Protein AF-A0A819N344-F1 (afdb_monomer_lite)

Organism: NCBI:txid433720

Structure (mmCIF, N/CA/C/O backbone):
data_AF-A0A819N344-F1
#
_entry.id   AF-A0A819N344-F1
#
loop_
_atom_site.group_PDB
_atom_site.id
_atom_site.type_symbol
_atom_site.label_atom_id
_atom_site.label_alt_id
_atom_site.label_comp_id
_atom_site.label_asym_id
_atom_site.label_entity_id
_atom_site.label_seq_id
_atom_site.pdbx_PDB_ins_code
_atom_site.Cartn_x
_atom_site.Cartn_y
_atom_site.Cartn_z
_atom_site.occupancy
_atom_site.B_iso_or_equiv
_atom_site.auth_seq_id
_atom_site.auth_comp_id
_atom_site.auth_asym_id
_atom_site.auth_atom_id
_atom_site.pdbx_PDB_model_num
ATOM 1 N N . MET A 1 1 ? 28.491 77.447 11.086 1.00 39.19 1 MET A N 1
ATOM 2 C CA . MET A 1 1 ? 27.462 76.802 10.236 1.00 39.19 1 MET A CA 1
ATOM 3 C C . MET A 1 1 ? 27.253 75.399 10.774 1.00 39.19 1 MET A C 1
ATOM 5 O O . MET A 1 1 ? 28.233 74.686 10.848 1.00 39.19 1 MET A O 1
ATOM 9 N N . LEU A 1 2 ? 26.096 74.936 11.220 1.00 42.19 2 LEU A N 1
ATOM 10 C CA . LEU A 1 2 ? 24.753 75.487 11.272 1.00 42.19 2 LEU A CA 1
ATOM 11 C C . LEU A 1 2 ? 24.072 74.822 12.483 1.00 42.19 2 LEU A C 1
ATOM 13 O O . LEU A 1 2 ? 24.331 73.672 12.819 1.00 42.19 2 LEU A O 1
ATOM 17 N N . THR A 1 3 ? 23.270 75.625 13.148 1.00 39.53 3 THR A N 1
ATOM 18 C CA . THR A 1 3 ? 22.497 75.432 14.368 1.00 39.53 3 THR A CA 1
ATOM 19 C C . THR A 1 3 ? 21.295 74.487 14.220 1.00 39.53 3 THR A C 1
ATOM 21 O O . THR A 1 3 ? 20.622 74.534 13.200 1.00 39.53 3 THR A O 1
ATOM 24 N N . LEU A 1 4 ? 20.984 73.787 15.326 1.00 38.69 4 LEU A N 1
ATOM 25 C CA . LEU A 1 4 ? 19.647 73.638 15.943 1.00 38.69 4 LEU A CA 1
ATOM 26 C C . LEU A 1 4 ? 18.563 72.845 15.173 1.00 38.69 4 LEU A C 1
ATOM 28 O O . LEU A 1 4 ? 18.133 73.256 14.107 1.00 38.69 4 LEU A O 1
ATOM 32 N N . LEU A 1 5 ? 17.987 71.815 15.806 1.00 40.19 5 LEU A N 1
ATOM 33 C CA . LEU A 1 5 ? 16.597 71.896 16.283 1.00 40.19 5 LEU A CA 1
ATOM 34 C C . LEU A 1 5 ? 16.244 70.753 17.246 1.00 40.19 5 LEU A C 1
ATOM 36 O O . LEU A 1 5 ? 16.494 69.580 16.986 1.00 40.19 5 LEU A O 1
ATOM 40 N N . ALA A 1 6 ? 15.651 71.150 18.367 1.00 50.09 6 ALA A N 1
ATOM 41 C CA . ALA A 1 6 ? 15.042 70.304 19.378 1.00 50.09 6 ALA A CA 1
ATOM 42 C C . ALA A 1 6 ? 13.686 69.756 18.909 1.00 50.09 6 ALA A C 1
ATOM 44 O O . ALA A 1 6 ? 12.982 70.420 18.150 1.00 50.09 6 ALA A O 1
ATOM 45 N N . LEU A 1 7 ? 13.263 68.620 19.467 1.00 41.34 7 LEU A N 1
ATOM 46 C CA . LEU A 1 7 ? 11.841 68.319 19.616 1.00 41.34 7 LEU A CA 1
ATOM 47 C C . LEU A 1 7 ? 11.594 67.569 20.926 1.00 41.34 7 LEU A C 1
ATOM 49 O O . LEU A 1 7 ? 11.942 66.405 21.104 1.00 41.34 7 LEU A O 1
ATOM 53 N N . ILE A 1 8 ? 11.001 68.322 21.848 1.00 45.69 8 ILE A N 1
ATOM 54 C CA . ILE A 1 8 ? 10.284 67.868 23.033 1.00 45.69 8 ILE A CA 1
ATOM 55 C C . ILE A 1 8 ? 8.990 67.213 22.541 1.00 45.69 8 ILE A C 1
ATOM 57 O O . ILE A 1 8 ? 8.236 67.849 21.806 1.00 45.69 8 ILE A O 1
ATOM 61 N N . VAL A 1 9 ? 8.696 65.987 22.979 1.00 45.56 9 VAL A N 1
ATOM 62 C CA . VAL A 1 9 ? 7.332 65.445 22.933 1.00 45.56 9 VAL A CA 1
ATOM 63 C C . VAL A 1 9 ? 6.898 65.084 24.347 1.00 45.56 9 VAL A C 1
ATOM 65 O O . VAL A 1 9 ? 7.548 64.328 25.065 1.00 45.56 9 VAL A O 1
ATOM 68 N N . ILE A 1 10 ? 5.800 65.731 24.715 1.00 46.53 10 ILE A N 1
ATOM 69 C CA . ILE A 1 10 ? 5.040 65.667 25.955 1.00 46.53 10 ILE A CA 1
ATOM 70 C C . ILE A 1 10 ? 4.431 64.271 26.120 1.00 46.53 10 ILE A C 1
ATOM 72 O O . ILE A 1 10 ? 4.034 63.630 25.149 1.00 46.53 10 ILE A O 1
ATOM 76 N N . GLY A 1 11 ? 4.376 63.807 27.367 1.00 46.81 11 GLY A N 1
ATOM 77 C CA . GLY A 1 11 ? 3.902 62.480 27.716 1.00 46.81 11 GLY A CA 1
ATOM 78 C C . GLY A 1 11 ? 2.414 62.247 27.485 1.00 46.81 11 GLY A C 1
ATOM 79 O O . GLY A 1 11 ? 1.604 63.168 27.483 1.00 46.81 11 GLY A O 1
ATOM 80 N N . VAL A 1 12 ? 2.069 60.963 27.415 1.00 47.69 12 VAL A N 1
ATOM 81 C CA . VAL A 1 12 ? 0.772 60.452 27.850 1.00 47.69 12 VAL A CA 1
ATOM 82 C C . VAL A 1 12 ? 1.033 59.123 28.548 1.00 47.69 12 VAL A C 1
ATOM 84 O O . VAL A 1 12 ? 1.507 58.158 27.953 1.00 47.69 12 VAL A O 1
ATOM 87 N N . CYS A 1 13 ? 0.758 59.110 29.847 1.00 47.09 13 CYS A N 1
ATOM 88 C CA . CYS A 1 13 ? 0.653 57.912 30.658 1.00 47.09 13 CYS A CA 1
ATOM 89 C C . CYS A 1 13 ? -0.594 57.159 30.178 1.00 47.09 13 CYS A C 1
ATOM 91 O O . CYS A 1 13 ? -1.712 57.610 30.424 1.00 47.09 13 CYS A O 1
ATOM 93 N N . MET A 1 14 ? -0.418 56.058 29.448 1.00 46.72 14 MET A N 1
ATOM 94 C CA . MET A 1 14 ? -1.524 55.181 29.079 1.00 46.72 14 MET A CA 1
ATOM 95 C C . MET A 1 14 ? -1.181 53.756 29.495 1.00 46.72 14 MET A C 1
ATOM 97 O O . MET A 1 14 ? -0.244 53.135 29.000 1.00 46.72 14 MET A O 1
ATOM 101 N N . TYR A 1 15 ? -1.944 53.304 30.485 1.00 44.12 15 TYR A N 1
ATOM 102 C CA . TYR A 1 15 ? -2.003 51.956 31.020 1.00 44.12 15 TYR A CA 1
ATOM 103 C C . TYR A 1 15 ? -1.893 50.894 29.920 1.00 44.12 15 TYR A C 1
ATOM 105 O O . TYR A 1 15 ? -2.784 50.769 29.083 1.00 44.12 15 TYR A O 1
ATOM 113 N N . PHE A 1 16 ? -0.848 50.072 29.990 1.00 39.66 16 PHE A N 1
ATOM 114 C CA . PHE A 1 16 ? -0.815 48.776 29.324 1.00 39.66 16 PHE A CA 1
ATOM 115 C C . PHE A 1 16 ? -0.827 47.689 30.398 1.00 39.66 16 PHE A C 1
ATOM 117 O O . PHE A 1 16 ? 0.191 47.361 31.004 1.00 39.66 16 PHE A O 1
ATOM 124 N N . PHE A 1 17 ? -2.012 47.130 30.638 1.00 44.75 17 PHE A N 1
ATOM 125 C CA . PHE A 1 17 ? -2.144 45.800 31.216 1.00 44.75 17 PHE A CA 1
ATOM 126 C C . PHE A 1 17 ? -1.619 44.799 30.180 1.00 44.75 17 PHE A C 1
ATOM 128 O O . PHE A 1 17 ? -2.343 44.407 29.268 1.00 44.75 17 PHE A O 1
ATOM 135 N N . ILE A 1 18 ? -0.354 44.395 30.299 1.00 43.25 18 ILE A N 1
ATOM 136 C CA . ILE A 1 18 ? 0.139 43.190 29.627 1.00 43.25 18 ILE A CA 1
ATOM 137 C C . ILE A 1 18 ? 0.116 42.071 30.656 1.00 43.25 18 ILE A C 1
ATOM 139 O O . ILE A 1 18 ? 0.895 42.045 31.606 1.00 43.25 18 ILE A O 1
ATOM 143 N N . ILE A 1 19 ? -0.821 41.152 30.450 1.00 46.78 19 ILE A N 1
ATOM 144 C CA . ILE A 1 19 ? -0.880 39.862 31.122 1.00 46.78 19 ILE A CA 1
ATOM 145 C C . ILE A 1 19 ? 0.411 39.113 30.773 1.00 46.78 19 ILE A C 1
ATOM 147 O O . ILE A 1 19 ? 0.577 38.633 29.652 1.00 46.78 19 ILE A O 1
ATOM 151 N N . ILE A 1 20 ? 1.342 39.019 31.725 1.00 48.12 20 ILE A N 1
ATOM 152 C CA . ILE A 1 20 ? 2.478 38.102 31.624 1.00 48.12 20 ILE A CA 1
ATOM 153 C C . ILE A 1 20 ? 1.915 36.702 31.872 1.00 48.12 20 ILE A C 1
ATOM 155 O O . ILE A 1 20 ? 1.803 36.245 33.007 1.00 48.12 20 ILE A O 1
ATOM 159 N N . GLY A 1 21 ? 1.515 36.026 30.795 1.00 45.09 21 GLY A N 1
ATOM 160 C CA . GLY A 1 21 ? 1.317 34.585 30.822 1.00 45.09 21 GLY A CA 1
ATOM 161 C C . GLY A 1 21 ? 2.657 33.931 31.136 1.00 45.09 21 GLY A C 1
ATOM 162 O O . GLY A 1 21 ? 3.588 33.995 30.333 1.00 45.09 21 GLY A O 1
ATOM 163 N N . ALA A 1 22 ? 2.778 33.335 32.320 1.00 44.91 22 ALA A N 1
ATOM 164 C CA . ALA A 1 22 ? 3.925 32.514 32.666 1.00 44.91 22 ALA A CA 1
ATOM 165 C C . ALA A 1 22 ? 4.020 31.352 31.662 1.00 44.91 22 ALA A C 1
ATOM 167 O O . ALA A 1 22 ? 3.215 30.424 31.677 1.00 44.91 22 ALA A O 1
ATOM 168 N N . LYS A 1 23 ? 5.010 31.414 30.768 1.00 38.19 23 LYS A N 1
ATOM 169 C CA . LYS A 1 23 ? 5.417 30.293 29.921 1.00 38.19 23 LYS A CA 1
ATOM 170 C C . LYS A 1 23 ? 6.204 29.321 30.795 1.00 38.19 23 LYS A C 1
ATOM 172 O O . LYS A 1 23 ? 7.414 29.467 30.960 1.00 38.19 23 LYS A O 1
ATOM 177 N N . THR A 1 24 ? 5.525 28.334 31.369 1.00 34.62 24 THR A N 1
ATOM 178 C CA . THR A 1 24 ? 6.179 27.187 32.004 1.00 34.62 24 THR A CA 1
ATOM 179 C C . THR A 1 24 ? 6.924 26.396 30.934 1.00 34.62 24 THR A C 1
ATOM 181 O O . THR A 1 24 ? 6.360 25.615 30.173 1.00 34.62 24 THR A O 1
ATOM 184 N N . THR A 1 25 ? 8.228 26.645 30.852 1.00 32.91 25 THR A N 1
ATOM 185 C CA . THR A 1 25 ? 9.166 25.802 30.115 1.00 32.91 25 THR A CA 1
ATOM 186 C C . THR A 1 25 ? 9.548 24.659 31.041 1.00 32.91 25 THR A C 1
ATOM 188 O O . THR A 1 25 ? 10.463 24.789 31.850 1.00 32.91 25 THR A O 1
ATOM 191 N N . THR A 1 26 ? 8.823 23.545 30.963 1.00 29.62 26 THR A N 1
ATOM 192 C CA . THR A 1 26 ? 9.240 22.309 31.626 1.00 29.62 26 THR A CA 1
ATOM 193 C C . THR A 1 26 ? 10.081 21.502 30.650 1.00 29.62 26 THR A C 1
ATOM 195 O O . THR A 1 26 ? 9.576 20.724 29.846 1.00 29.62 26 THR A O 1
ATOM 198 N N . THR A 1 27 ? 11.394 21.689 30.734 1.00 33.62 27 THR A N 1
ATOM 199 C CA . THR A 1 27 ? 12.365 20.722 30.229 1.00 33.62 27 THR A CA 1
ATOM 200 C C . THR A 1 27 ? 12.182 19.423 31.011 1.00 33.62 27 THR A C 1
ATOM 202 O O . THR A 1 27 ? 12.546 19.353 32.182 1.00 33.62 27 THR A O 1
ATOM 205 N N . THR A 1 28 ? 11.637 18.382 30.383 1.00 29.17 28 THR A N 1
ATOM 206 C CA . THR A 1 28 ? 11.782 17.003 30.871 1.00 29.17 28 THR A CA 1
ATOM 207 C C . THR A 1 28 ? 12.548 16.187 29.839 1.00 29.17 28 THR A C 1
ATOM 209 O O . THR A 1 28 ? 12.071 15.862 28.756 1.00 29.17 28 THR A O 1
ATOM 212 N N . LYS A 1 29 ? 13.798 15.899 30.202 1.00 34.25 29 LYS A N 1
ATOM 213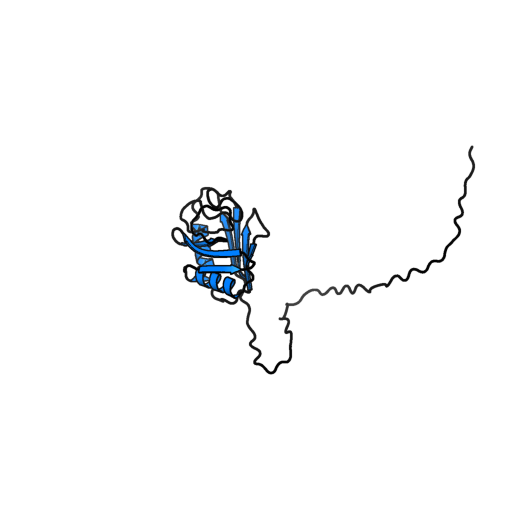 C CA . LYS A 1 29 ? 14.644 14.857 29.623 1.00 34.25 29 LYS A CA 1
ATOM 214 C C . LYS A 1 29 ? 13.971 13.509 29.924 1.00 34.25 29 LYS A C 1
ATOM 216 O O . LYS A 1 29 ? 13.549 13.286 31.054 1.00 34.25 29 LYS A O 1
ATOM 221 N N . GLY A 1 30 ? 13.799 12.691 28.887 1.00 43.38 30 GLY A N 1
ATOM 222 C CA . GLY A 1 30 ? 12.739 11.685 28.793 1.00 43.38 30 GLY A CA 1
ATOM 223 C C . GLY A 1 30 ? 12.755 10.517 29.776 1.00 43.38 30 GLY A C 1
ATOM 224 O O . GLY A 1 30 ? 13.758 10.223 30.415 1.00 43.38 30 GLY A O 1
ATOM 225 N N . THR A 1 31 ? 11.622 9.810 29.819 1.00 33.03 31 THR A N 1
ATOM 226 C CA . THR A 1 31 ? 11.488 8.389 30.180 1.00 33.03 31 THR A CA 1
ATOM 227 C C . THR A 1 31 ? 10.133 7.889 29.649 1.00 33.03 31 THR A C 1
ATOM 229 O O . THR A 1 31 ? 9.113 8.504 29.932 1.00 33.03 31 THR A O 1
ATOM 232 N N . ASN A 1 32 ? 10.153 6.822 28.840 1.00 40.81 32 ASN A N 1
ATOM 233 C CA . ASN A 1 32 ? 9.056 5.919 28.446 1.00 40.81 32 ASN A CA 1
ATOM 234 C C . ASN A 1 32 ? 7.602 6.410 28.607 1.00 40.81 32 ASN A C 1
ATOM 236 O O . ASN A 1 32 ? 7.040 6.379 29.704 1.00 40.81 32 ASN A O 1
ATOM 240 N N . THR A 1 33 ? 6.954 6.724 27.478 1.00 35.84 33 THR A N 1
ATOM 241 C CA . THR A 1 33 ? 5.509 6.979 27.382 1.00 35.84 33 THR A CA 1
ATOM 242 C C . THR A 1 33 ? 4.722 5.740 27.808 1.00 35.84 33 THR A C 1
ATOM 244 O O . THR A 1 33 ? 4.479 4.817 27.034 1.00 35.84 33 THR A O 1
ATOM 247 N N . THR A 1 34 ? 4.349 5.733 29.081 1.00 33.72 34 THR A N 1
ATOM 248 C CA . THR A 1 34 ? 3.374 4.828 29.680 1.00 33.72 34 THR A CA 1
ATOM 249 C C . THR A 1 34 ? 1.980 5.293 29.259 1.00 33.72 34 THR A C 1
ATOM 251 O O . THR A 1 34 ? 1.710 6.493 29.225 1.00 33.72 34 THR A O 1
ATOM 254 N N . ALA A 1 35 ? 1.125 4.342 28.882 1.00 41.19 35 ALA A N 1
ATOM 255 C CA . ALA A 1 35 ? -0.207 4.558 28.327 1.00 41.19 35 ALA A CA 1
ATOM 256 C C . ALA A 1 35 ? -1.045 5.588 29.111 1.00 41.19 35 ALA A C 1
ATOM 258 O O . ALA A 1 35 ? -1.212 5.485 30.328 1.00 41.19 35 ALA A O 1
ATOM 259 N N . ILE A 1 36 ? -1.621 6.554 28.389 1.00 48.88 36 ILE A N 1
ATOM 260 C CA . ILE A 1 36 ? -2.621 7.480 28.926 1.00 48.88 36 ILE A CA 1
ATOM 261 C C . ILE A 1 36 ? -3.901 6.678 29.175 1.00 48.88 36 ILE A C 1
ATOM 263 O O . ILE A 1 36 ? -4.578 6.259 28.240 1.00 48.88 36 ILE A O 1
ATOM 267 N N . THR A 1 37 ? -4.210 6.453 30.450 1.00 40.12 37 THR A N 1
ATOM 268 C CA . THR A 1 37 ? -5.478 5.871 30.898 1.00 40.12 37 THR A CA 1
ATOM 269 C C . THR A 1 37 ? -6.427 7.017 31.230 1.00 40.12 37 THR A C 1
ATOM 271 O O . THR A 1 37 ? -6.309 7.652 32.275 1.00 40.12 37 THR A O 1
ATOM 274 N N . THR A 1 38 ? -7.353 7.320 30.322 1.00 36.91 38 THR A N 1
ATOM 275 C CA . THR A 1 38 ? -8.485 8.208 30.605 1.00 36.91 38 THR A CA 1
ATOM 276 C C . THR A 1 38 ? -9.571 7.387 31.297 1.00 36.91 38 THR A C 1
ATOM 278 O O . THR A 1 38 ? -10.267 6.607 30.655 1.00 36.91 38 THR A O 1
ATOM 281 N N . THR A 1 39 ? -9.700 7.534 32.616 1.00 31.27 39 THR A N 1
ATOM 282 C CA . THR A 1 39 ? -10.749 6.878 33.410 1.00 31.27 39 THR A CA 1
ATOM 283 C C . THR A 1 39 ? -12.039 7.694 33.339 1.00 31.27 39 THR A C 1
ATOM 285 O O . THR A 1 39 ? -12.188 8.689 34.046 1.00 31.27 39 THR A O 1
ATOM 288 N N . THR A 1 40 ? -12.988 7.279 32.503 1.00 35.03 40 THR A N 1
ATOM 289 C CA . THR A 1 40 ? -14.398 7.670 32.626 1.00 35.03 40 THR A CA 1
ATOM 290 C C . THR A 1 40 ? -15.142 6.593 33.409 1.00 35.03 40 THR A C 1
ATOM 292 O O . THR A 1 40 ? -15.245 5.444 32.986 1.00 35.03 40 THR A O 1
ATOM 295 N N . THR A 1 41 ? -15.646 6.963 34.585 1.00 36.47 41 THR A N 1
ATOM 296 C CA . THR A 1 41 ? -16.434 6.091 35.460 1.00 36.47 41 THR A CA 1
ATOM 297 C C . THR A 1 41 ? -17.797 5.814 34.827 1.00 36.47 41 THR A C 1
ATOM 299 O O . THR A 1 41 ? -18.699 6.644 34.871 1.00 36.47 41 THR A O 1
ATOM 302 N N . SER A 1 42 ? -17.942 4.629 34.247 1.00 44.59 42 SER A N 1
ATOM 303 C CA . SER A 1 42 ? -19.214 3.970 33.967 1.00 44.59 42 SER A CA 1
ATOM 304 C C . SER A 1 42 ? -19.058 2.525 34.422 1.00 44.59 42 SER A C 1
ATOM 306 O O . SER A 1 42 ? -18.026 1.908 34.167 1.00 44.59 42 SER A O 1
ATOM 308 N N . THR A 1 43 ? -20.044 2.003 35.145 1.00 52.28 43 THR A N 1
ATOM 309 C CA . THR A 1 43 ? -20.106 0.611 35.598 1.00 52.28 43 THR A CA 1
ATOM 310 C C . THR A 1 43 ? -20.132 -0.308 34.372 1.00 52.28 43 THR A C 1
ATOM 312 O O . THR A 1 43 ? -21.190 -0.616 33.833 1.00 52.28 43 THR A O 1
ATOM 315 N N . GLY A 1 44 ? -18.958 -0.694 33.881 1.00 55.50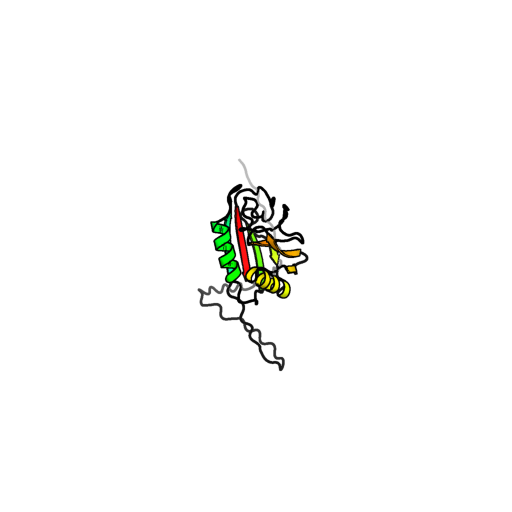 44 GLY A N 1
ATOM 316 C CA . GLY A 1 44 ? -18.791 -1.458 32.653 1.00 55.50 44 GLY A CA 1
ATOM 317 C C . GLY A 1 44 ? -17.360 -1.964 32.542 1.00 55.50 44 GLY A C 1
ATOM 318 O O . GLY A 1 44 ? -16.409 -1.236 32.802 1.00 55.50 44 GLY A O 1
ATOM 319 N N . THR A 1 45 ? -17.220 -3.242 32.210 1.00 49.62 45 THR A N 1
ATOM 320 C CA . THR A 1 45 ? -15.962 -3.968 32.026 1.00 49.62 45 THR A CA 1
ATOM 321 C C . THR A 1 45 ? -14.944 -3.159 31.215 1.00 49.62 45 THR A C 1
ATOM 323 O O . THR A 1 45 ? -15.121 -2.961 30.015 1.00 49.62 45 THR A O 1
ATOM 326 N N . THR A 1 46 ? -13.858 -2.712 31.853 1.00 43.09 46 THR A N 1
ATOM 327 C CA . THR A 1 46 ? -12.715 -2.083 31.177 1.00 43.09 46 THR A CA 1
ATOM 328 C C . THR A 1 46 ? -11.981 -3.131 30.341 1.00 43.09 46 THR A C 1
ATOM 330 O O . THR A 1 46 ? -11.073 -3.803 30.822 1.00 43.09 46 THR A O 1
ATOM 333 N N . THR A 1 47 ? -12.368 -3.298 29.078 1.00 48.16 47 THR A N 1
ATOM 334 C CA . THR A 1 47 ? -11.547 -4.002 28.086 1.00 48.16 47 THR A CA 1
ATOM 335 C C . THR A 1 47 ? -10.439 -3.069 27.616 1.00 48.16 47 THR A C 1
ATOM 337 O O . THR A 1 47 ? -10.656 -2.186 26.788 1.00 48.16 47 THR A O 1
ATOM 340 N N . THR A 1 48 ? -9.238 -3.249 28.157 1.00 55.72 48 THR A N 1
ATOM 341 C CA . THR A 1 48 ? -8.010 -2.678 27.604 1.00 55.72 48 THR A CA 1
ATOM 342 C C . THR A 1 48 ? -7.720 -3.340 26.259 1.00 55.72 48 THR A C 1
ATOM 344 O O . THR A 1 48 ? -7.326 -4.501 26.194 1.00 55.72 48 THR A O 1
ATOM 347 N N . PHE A 1 49 ? -7.921 -2.605 25.168 1.00 64.44 49 PHE A N 1
ATOM 348 C CA . PHE A 1 49 ? -7.504 -3.045 23.840 1.00 64.44 49 PHE A CA 1
ATOM 349 C C . PHE A 1 49 ? -6.028 -2.702 23.633 1.00 64.44 49 PHE A C 1
ATOM 351 O O . PHE A 1 49 ? -5.633 -1.538 23.698 1.00 64.44 49 PHE A O 1
ATOM 358 N N . THR A 1 50 ? -5.201 -3.714 23.384 1.00 80.38 50 THR A N 1
ATOM 359 C CA . THR A 1 50 ? -3.803 -3.512 22.992 1.00 80.38 50 THR A CA 1
ATOM 360 C C . THR A 1 50 ? -3.750 -3.114 21.518 1.00 80.38 50 THR A C 1
ATOM 362 O O . THR A 1 50 ? -4.233 -3.848 20.654 1.00 80.38 50 THR A O 1
ATOM 365 N N . ALA A 1 51 ? -3.188 -1.940 21.230 1.00 82.50 51 ALA A N 1
ATOM 366 C CA . ALA A 1 51 ? -2.937 -1.491 19.863 1.00 82.50 51 ALA A CA 1
ATOM 367 C C . ALA A 1 51 ? -1.895 -2.385 19.173 1.00 82.50 51 ALA A C 1
ATOM 369 O O . ALA A 1 51 ? -1.032 -2.976 19.829 1.00 82.50 51 ALA A O 1
ATOM 370 N N . CYS A 1 52 ? -1.967 -2.479 17.847 1.00 91.25 52 CYS A N 1
ATOM 371 C CA . CYS A 1 52 ? -0.998 -3.256 17.092 1.00 91.25 52 CYS A CA 1
ATOM 372 C C . CYS A 1 52 ? 0.402 -2.657 17.131 1.00 91.25 52 CYS A C 1
ATOM 374 O O . CYS A 1 52 ? 0.594 -1.448 17.205 1.00 91.25 52 CYS A O 1
ATOM 376 N N . THR A 1 53 ? 1.411 -3.523 17.032 1.00 94.19 53 THR A N 1
ATOM 377 C CA . THR A 1 53 ? 2.749 -3.056 16.670 1.00 94.19 53 THR A CA 1
ATOM 378 C C . THR A 1 53 ? 2.712 -2.533 15.232 1.00 94.19 53 THR A C 1
ATOM 380 O O . THR A 1 53 ? 2.241 -3.269 14.353 1.00 94.19 53 THR A O 1
ATOM 383 N N . PRO A 1 54 ? 3.251 -1.330 14.969 1.00 96.12 54 PRO A N 1
ATOM 384 C CA . PRO A 1 54 ? 3.334 -0.782 13.625 1.00 96.12 54 PRO A CA 1
ATOM 385 C C . PRO A 1 54 ? 4.008 -1.727 12.630 1.00 96.12 54 PRO A C 1
ATOM 387 O O . PRO A 1 54 ? 4.977 -2.422 12.959 1.00 96.12 54 PRO A O 1
ATOM 390 N N . ARG A 1 55 ? 3.513 -1.740 11.391 1.00 98.06 55 ARG A N 1
ATOM 391 C CA . ARG A 1 55 ? 4.096 -2.509 10.281 1.00 98.06 55 ARG A CA 1
ATOM 392 C C . ARG A 1 55 ? 4.425 -1.584 9.125 1.00 98.06 55 ARG A C 1
ATOM 394 O O . ARG A 1 55 ? 3.592 -0.782 8.723 1.00 98.06 55 ARG A O 1
ATOM 401 N N . LEU A 1 56 ? 5.619 -1.747 8.566 1.00 98.31 56 LEU A N 1
ATOM 402 C CA . LEU A 1 56 ? 6.125 -0.922 7.477 1.00 98.31 56 LEU A CA 1
ATOM 403 C C . LEU A 1 56 ? 6.624 -1.806 6.338 1.00 98.31 56 LEU A C 1
ATOM 405 O O . LEU A 1 56 ? 7.440 -2.703 6.547 1.00 98.31 56 LEU A O 1
ATOM 409 N N . TYR A 1 57 ? 6.178 -1.495 5.131 1.00 98.81 57 TYR A N 1
ATOM 410 C CA . TYR A 1 57 ? 6.811 -1.905 3.890 1.00 98.81 57 TYR A CA 1
ATOM 411 C C . TYR A 1 57 ? 7.379 -0.667 3.213 1.00 98.81 57 TYR A C 1
ATOM 413 O O . TYR A 1 57 ? 6.666 0.317 3.048 1.00 98.81 57 TYR A O 1
ATOM 421 N N . SER A 1 58 ? 8.642 -0.713 2.799 1.00 98.50 58 SER A N 1
ATOM 422 C CA . SER A 1 58 ? 9.239 0.327 1.967 1.00 98.50 58 SER A CA 1
ATOM 423 C C . SER A 1 58 ? 10.249 -0.300 1.021 1.00 98.50 58 SER A C 1
ATOM 425 O O . SER A 1 58 ? 11.080 -1.108 1.443 1.00 98.50 58 SER A O 1
ATOM 427 N N . ALA A 1 59 ? 10.161 0.033 -0.263 1.00 98.50 59 ALA A N 1
ATOM 428 C CA . ALA A 1 59 ? 11.071 -0.500 -1.264 1.00 98.50 59 ALA A CA 1
ATOM 429 C C . ALA A 1 59 ? 11.305 0.486 -2.410 1.00 98.50 59 ALA A C 1
ATOM 431 O O . ALA A 1 59 ? 10.428 1.278 -2.756 1.00 98.50 59 ALA A O 1
ATOM 432 N N . SER A 1 60 ? 12.498 0.414 -3.005 1.00 98.19 60 SER A N 1
ATOM 433 C CA . SER A 1 60 ? 12.847 1.161 -4.214 1.00 98.19 60 SER A CA 1
ATOM 434 C C . SER A 1 60 ? 12.371 0.411 -5.453 1.00 98.19 60 SER A C 1
ATOM 436 O O . SER A 1 60 ? 12.628 -0.787 -5.594 1.00 98.19 60 SER A O 1
ATOM 438 N N . PHE A 1 61 ? 11.703 1.126 -6.348 1.00 98.12 61 PHE A N 1
ATOM 439 C CA . PHE A 1 61 ? 11.199 0.635 -7.618 1.00 98.12 61 PHE A CA 1
ATOM 440 C C . PHE A 1 61 ? 11.881 1.383 -8.758 1.00 98.12 61 PHE A C 1
ATOM 442 O O . PHE A 1 61 ? 11.940 2.613 -8.759 1.00 98.12 61 PHE A O 1
ATOM 449 N N . VAL A 1 62 ? 12.395 0.636 -9.734 1.00 98.00 62 VAL A N 1
ATOM 450 C CA . VAL A 1 62 ? 13.106 1.188 -10.892 1.00 98.00 62 VAL A CA 1
ATOM 451 C C . VAL A 1 62 ? 12.204 1.099 -12.116 1.00 98.00 62 VAL A C 1
ATOM 453 O O . VAL A 1 62 ? 11.573 0.069 -12.361 1.00 98.00 62 VAL A O 1
ATOM 456 N N . SER A 1 63 ? 12.118 2.191 -12.874 1.00 97.12 63 SER A N 1
ATOM 457 C CA . SER A 1 63 ? 11.274 2.263 -14.066 1.00 97.12 63 SER A CA 1
ATOM 458 C C . SER A 1 63 ? 11.632 1.164 -15.072 1.00 97.12 63 SER A C 1
ATOM 460 O O . SER A 1 63 ? 12.805 0.925 -15.352 1.00 97.12 63 SER A O 1
ATOM 462 N N . GLY A 1 64 ? 10.610 0.476 -15.586 1.00 95.94 64 GLY A N 1
ATOM 463 C CA . GLY A 1 64 ? 10.755 -0.597 -16.574 1.00 95.94 64 GLY A CA 1
ATOM 464 C C . GLY A 1 64 ? 11.302 -1.928 -16.038 1.00 95.94 64 GLY A C 1
ATOM 465 O O . GLY A 1 64 ? 11.434 -2.872 -16.812 1.00 95.94 64 GLY A O 1
ATOM 466 N N . VAL A 1 65 ? 11.595 -2.042 -14.738 1.00 97.44 65 VAL A N 1
ATOM 467 C CA . VAL A 1 65 ? 12.214 -3.239 -14.145 1.00 97.44 65 VAL A CA 1
ATOM 468 C C . VAL A 1 65 ? 11.173 -4.128 -13.462 1.00 97.44 65 VAL A C 1
ATOM 470 O O . VAL A 1 65 ? 10.291 -3.644 -12.755 1.00 97.44 65 VAL A O 1
ATOM 473 N N . VAL A 1 66 ? 11.301 -5.447 -13.646 1.00 96.88 66 VAL A N 1
ATOM 474 C CA . VAL A 1 66 ? 10.502 -6.456 -12.930 1.00 96.88 66 VAL A CA 1
ATOM 475 C C . VAL A 1 66 ? 10.939 -6.539 -11.465 1.00 96.88 66 VAL A C 1
ATOM 477 O O . VAL A 1 66 ? 12.123 -6.626 -11.150 1.00 96.88 66 VAL A O 1
ATOM 480 N N . THR A 1 67 ? 9.970 -6.556 -10.559 1.00 96.38 67 THR A N 1
ATOM 481 C CA . THR A 1 67 ? 10.147 -6.298 -9.124 1.00 96.38 67 THR A CA 1
ATOM 482 C C . THR A 1 67 ? 10.218 -7.568 -8.269 1.00 96.38 67 THR A C 1
ATOM 484 O O . THR A 1 67 ? 9.425 -7.751 -7.346 1.00 96.38 67 THR A O 1
ATOM 487 N N . SER A 1 68 ? 11.158 -8.476 -8.560 1.00 96.62 68 SER A N 1
ATOM 488 C CA . SER A 1 68 ? 11.261 -9.775 -7.865 1.00 96.62 68 SER A CA 1
ATOM 489 C C . SER A 1 68 ? 11.536 -9.636 -6.361 1.00 96.62 68 SER A C 1
ATOM 491 O O . SER A 1 68 ? 10.770 -10.142 -5.542 1.00 96.62 68 SER A O 1
ATOM 493 N N . THR A 1 69 ? 12.573 -8.889 -5.971 1.00 98.06 69 THR A N 1
ATOM 494 C CA . THR A 1 69 ? 12.910 -8.656 -4.555 1.00 98.06 69 THR A CA 1
ATOM 495 C C . THR A 1 69 ? 11.806 -7.890 -3.826 1.00 98.06 69 THR A C 1
ATOM 497 O O . THR A 1 69 ? 11.445 -8.222 -2.697 1.00 98.06 69 THR A O 1
ATOM 500 N N . GLN A 1 70 ? 11.229 -6.876 -4.473 1.00 98.62 70 GLN A N 1
ATOM 501 C CA . GLN A 1 70 ? 10.145 -6.080 -3.902 1.00 98.62 70 GLN A CA 1
ATOM 502 C C . GLN A 1 70 ? 8.891 -6.933 -3.686 1.00 98.62 70 GLN A C 1
ATOM 504 O O . GLN A 1 70 ? 8.219 -6.738 -2.675 1.00 98.62 70 GLN A O 1
ATOM 509 N N . CYS A 1 71 ? 8.606 -7.890 -4.577 1.00 98.56 71 CYS A N 1
ATOM 510 C CA . CYS A 1 71 ? 7.526 -8.862 -4.416 1.00 98.56 71 CYS A CA 1
ATOM 511 C C . CYS A 1 71 ? 7.749 -9.795 -3.216 1.00 98.56 71 CYS A C 1
ATOM 513 O O . CYS A 1 71 ? 6.843 -9.968 -2.397 1.00 98.56 71 CYS A O 1
ATOM 515 N N . THR A 1 72 ? 8.955 -10.344 -3.046 1.00 98.56 72 THR A N 1
ATOM 516 C CA . THR A 1 72 ? 9.285 -11.184 -1.879 1.00 98.56 72 THR A CA 1
ATOM 517 C C . THR A 1 72 ? 9.105 -10.420 -0.565 1.00 98.56 72 THR A C 1
ATOM 519 O O . THR A 1 72 ? 8.487 -10.916 0.383 1.00 98.56 72 THR A O 1
ATOM 522 N N . ASN A 1 73 ? 9.582 -9.174 -0.520 1.00 98.50 73 ASN A N 1
ATOM 523 C CA . ASN A 1 73 ? 9.434 -8.313 0.653 1.00 98.50 73 ASN A CA 1
ATOM 524 C C . ASN A 1 73 ? 7.969 -7.924 0.894 1.00 98.50 73 ASN A C 1
ATOM 526 O O . ASN A 1 73 ? 7.540 -7.832 2.043 1.00 98.50 73 ASN A O 1
ATOM 530 N N . TRP A 1 74 ? 7.194 -7.721 -0.175 1.00 98.62 74 TRP A N 1
ATOM 531 C CA . TRP A 1 74 ? 5.769 -7.402 -0.094 1.00 98.62 74 TRP A CA 1
ATOM 532 C C . TRP A 1 74 ? 4.990 -8.559 0.518 1.00 98.62 74 TRP A C 1
ATOM 534 O O . TRP A 1 74 ? 4.255 -8.365 1.481 1.00 98.62 74 TRP A O 1
ATOM 544 N N . THR A 1 75 ? 5.249 -9.777 0.048 1.00 98.38 75 THR A N 1
ATOM 545 C CA . THR A 1 75 ? 4.632 -10.998 0.580 1.00 98.38 75 THR A CA 1
ATOM 546 C C . THR A 1 75 ? 4.970 -11.185 2.061 1.00 98.38 75 THR A C 1
ATOM 548 O O . THR A 1 75 ? 4.086 -11.423 2.884 1.00 98.38 75 THR A O 1
ATOM 551 N N . SER A 1 76 ? 6.237 -10.981 2.439 1.00 98.38 76 SER A N 1
ATOM 552 C CA . SER A 1 76 ? 6.659 -11.017 3.848 1.00 98.38 76 SER A CA 1
ATOM 553 C C . SER A 1 76 ? 5.903 -9.987 4.694 1.00 98.38 76 SER A C 1
ATOM 555 O O . SER A 1 76 ? 5.371 -10.321 5.754 1.00 98.38 76 SER A O 1
ATOM 557 N N . PHE A 1 77 ? 5.779 -8.751 4.208 1.00 98.62 77 PHE A N 1
ATOM 558 C CA . PHE A 1 77 ? 5.008 -7.709 4.881 1.00 98.62 77 PHE A CA 1
ATOM 559 C C . PHE A 1 77 ? 3.538 -8.102 5.064 1.00 98.62 77 PHE A C 1
ATOM 561 O O . PHE A 1 77 ? 3.027 -8.005 6.179 1.00 98.62 77 PHE A O 1
ATOM 568 N N . GLN A 1 78 ? 2.878 -8.613 4.024 1.00 98.38 78 GLN A N 1
ATOM 569 C CA . GLN A 1 78 ? 1.478 -9.038 4.089 1.00 98.38 78 GLN A CA 1
ATOM 570 C C . GLN A 1 78 ? 1.254 -10.105 5.166 1.00 98.38 78 GLN A C 1
ATOM 572 O O . GLN A 1 78 ? 0.328 -9.991 5.970 1.00 98.38 78 GLN A O 1
ATOM 577 N N . THR A 1 79 ? 2.139 -11.104 5.253 1.00 97.38 79 THR A N 1
ATOM 578 C CA . THR A 1 79 ? 2.043 -12.146 6.292 1.00 97.38 79 THR A CA 1
ATOM 579 C C . THR A 1 79 ? 2.220 -11.603 7.716 1.00 97.38 79 THR A C 1
ATOM 581 O O . THR A 1 79 ? 1.688 -12.181 8.663 1.00 97.38 79 THR A O 1
ATOM 584 N N . SER A 1 80 ? 2.900 -10.462 7.883 1.00 97.00 80 SER A N 1
ATOM 585 C CA . SER A 1 80 ? 3.147 -9.832 9.189 1.00 97.00 80 SER A CA 1
ATOM 586 C C . SER A 1 80 ? 1.942 -9.076 9.779 1.00 97.00 80 SER A C 1
ATOM 588 O O . SER A 1 80 ? 1.976 -8.699 10.959 1.00 97.00 80 SER A O 1
ATOM 590 N N . LEU A 1 81 ? 0.877 -8.861 8.991 1.00 97.12 81 LEU A N 1
ATOM 591 C CA . LEU A 1 81 ? -0.337 -8.114 9.359 1.00 97.12 81 LEU A CA 1
ATOM 592 C C . LEU A 1 81 ? -1.325 -8.961 10.193 1.00 97.12 81 LEU A C 1
ATOM 594 O O . LEU A 1 81 ? -2.503 -9.098 9.860 1.00 97.12 81 LEU A O 1
ATOM 598 N N . SER A 1 82 ? -0.848 -9.584 11.274 1.00 92.06 82 SER A N 1
ATOM 599 C CA . SER A 1 82 ? -1.618 -10.558 12.067 1.00 92.06 82 SER A CA 1
ATOM 600 C C . SER A 1 82 ? -2.494 -9.956 13.171 1.00 92.06 82 SER A C 1
ATOM 602 O O . SER A 1 82 ? -3.428 -10.614 13.618 1.00 92.06 82 SER A O 1
ATOM 604 N N . CYS A 1 83 ? -2.217 -8.728 13.615 1.00 88.44 83 CYS A N 1
ATOM 605 C CA . CYS A 1 83 ? -2.817 -8.163 14.826 1.00 88.44 83 CYS A CA 1
ATOM 606 C C . CYS A 1 83 ? -4.263 -7.638 14.646 1.00 88.44 83 CYS A C 1
ATOM 608 O O . CYS A 1 83 ? -5.014 -7.612 15.614 1.00 88.44 83 CYS A O 1
ATOM 610 N N . LEU A 1 84 ? -4.676 -7.271 13.422 1.00 87.38 84 LEU A N 1
ATOM 611 C CA . LEU A 1 84 ? -6.044 -6.837 13.052 1.00 87.38 84 LEU A CA 1
ATOM 612 C C . LEU A 1 84 ? -6.720 -5.836 14.020 1.00 87.38 84 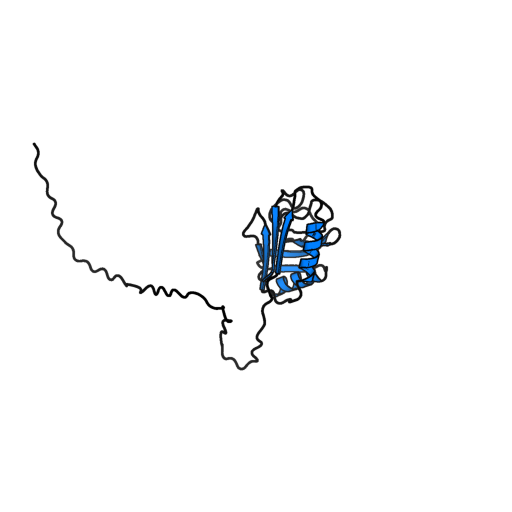LEU A C 1
ATOM 614 O O . LEU A 1 84 ? -7.943 -5.808 14.149 1.00 87.38 84 LEU A O 1
ATOM 618 N N . ASN A 1 85 ? -5.925 -4.988 14.668 1.00 94.25 85 ASN A N 1
ATOM 619 C CA . ASN A 1 85 ? -6.352 -3.876 15.518 1.00 94.25 85 ASN A CA 1
ATOM 620 C C . ASN A 1 85 ? -5.576 -2.588 15.161 1.00 94.25 85 ASN A C 1
ATOM 622 O O . ASN A 1 85 ? -5.132 -1.843 16.033 1.00 94.25 85 ASN A O 1
ATOM 626 N N . TYR A 1 86 ? -5.360 -2.371 13.861 1.00 96.31 86 TYR A N 1
ATOM 627 C CA . TYR A 1 86 ? -4.671 -1.210 13.297 1.00 96.31 86 TYR A CA 1
ATOM 628 C C . TYR A 1 86 ? -5.624 -0.024 13.167 1.00 96.31 86 TYR A C 1
ATOM 630 O O . TYR A 1 86 ? -6.672 -0.115 12.534 1.00 96.31 86 TYR A O 1
ATOM 638 N N . THR A 1 87 ? -5.235 1.100 13.739 1.00 96.44 87 THR A N 1
ATOM 639 C CA . THR A 1 87 ? -5.973 2.366 13.743 1.00 96.44 87 THR A CA 1
ATOM 640 C C . THR A 1 87 ? -5.916 3.110 12.420 1.00 96.44 87 THR A C 1
ATOM 642 O O . THR A 1 87 ? -6.838 3.853 12.080 1.00 96.44 87 THR A O 1
ATOM 645 N N . SER A 1 88 ? -4.845 2.913 11.653 1.00 97.94 88 SER A N 1
ATOM 646 C CA . SER A 1 88 ? -4.698 3.543 10.347 1.00 97.94 88 SER A CA 1
ATOM 647 C C . SER A 1 88 ? -3.750 2.778 9.436 1.00 97.94 88 SER A C 1
ATOM 649 O O . SER A 1 88 ? -2.957 1.946 9.886 1.00 97.94 88 SER A O 1
ATOM 651 N N . PHE A 1 89 ? -3.810 3.097 8.144 1.00 98.50 89 PHE A N 1
ATOM 652 C CA . PHE A 1 89 ? -2.683 2.859 7.255 1.00 98.50 89 PHE A CA 1
ATOM 653 C C . PHE A 1 89 ? -2.478 4.012 6.275 1.00 98.50 89 PHE A C 1
ATOM 655 O O . PHE A 1 89 ? -3.426 4.725 5.947 1.00 98.50 89 PHE A O 1
ATOM 662 N N . THR A 1 90 ? -1.248 4.157 5.784 1.00 98.75 90 THR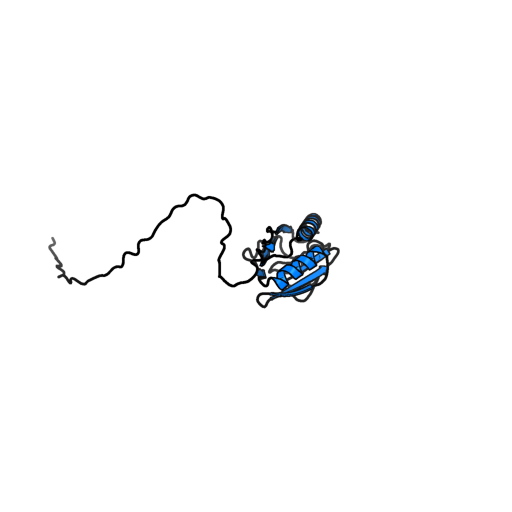 A N 1
ATOM 663 C CA . THR A 1 90 ? -0.840 5.201 4.838 1.00 98.75 90 THR A CA 1
ATOM 664 C C . THR A 1 90 ? -0.122 4.601 3.633 1.00 98.75 90 THR A C 1
ATOM 666 O O . THR A 1 90 ? 0.745 3.738 3.801 1.00 98.75 90 THR A O 1
ATOM 669 N N . LEU A 1 91 ? -0.449 5.092 2.433 1.00 98.75 91 LEU A N 1
ATOM 670 C CA . LEU A 1 91 ? 0.332 4.901 1.206 1.00 98.75 91 LEU A CA 1
ATOM 671 C C . LEU A 1 91 ? 1.088 6.185 0.868 1.00 98.75 91 LEU A C 1
ATOM 673 O O . LEU A 1 91 ? 0.461 7.229 0.714 1.00 98.75 91 LEU A O 1
ATOM 677 N N . SER A 1 92 ? 2.408 6.110 0.705 1.00 98.69 92 SER A N 1
ATOM 678 C CA . SER A 1 92 ? 3.255 7.260 0.352 1.00 98.69 92 SER A CA 1
ATOM 679 C C . SER A 1 92 ? 4.424 6.860 -0.547 1.00 98.69 92 SER A C 1
ATOM 681 O O . SER A 1 92 ? 4.704 5.675 -0.744 1.00 98.69 92 SER A O 1
ATOM 683 N N . GLY A 1 93 ? 5.104 7.842 -1.139 1.00 98.00 93 GLY A N 1
ATOM 684 C CA . GLY A 1 93 ? 6.249 7.587 -2.009 1.00 98.00 93 GLY A CA 1
ATOM 685 C C . GLY A 1 93 ? 7.182 8.783 -2.158 1.00 98.00 93 GLY A C 1
ATOM 686 O O . GLY A 1 93 ? 6.923 9.864 -1.641 1.00 98.00 93 GLY A O 1
ATOM 687 N N . SER A 1 94 ? 8.288 8.621 -2.886 1.00 97.81 94 SER A N 1
ATOM 688 C CA . SER A 1 94 ? 9.269 9.709 -3.079 1.00 97.81 94 SER A CA 1
ATOM 689 C C . SER A 1 94 ? 8.676 10.952 -3.747 1.00 97.81 94 SER A C 1
ATOM 691 O O . SER A 1 94 ? 9.191 12.052 -3.571 1.00 97.81 94 SER A O 1
ATOM 693 N N . TYR A 1 95 ? 7.607 10.775 -4.521 1.00 95.81 95 TYR A N 1
ATOM 694 C CA . TYR A 1 95 ? 6.909 11.841 -5.235 1.00 95.81 95 TYR A CA 1
ATOM 695 C C . TYR A 1 95 ? 5.719 12.438 -4.474 1.00 95.81 95 TYR A C 1
ATOM 697 O O . TYR A 1 95 ? 5.131 13.416 -4.944 1.00 95.81 95 TYR A O 1
ATOM 705 N N . ASP A 1 96 ? 5.383 11.851 -3.328 1.00 97.06 96 ASP A N 1
ATOM 706 C CA . ASP A 1 96 ? 4.377 12.314 -2.383 1.00 97.06 96 ASP A CA 1
ATOM 707 C C . ASP A 1 96 ? 4.693 11.719 -1.004 1.00 97.06 96 ASP A C 1
ATOM 709 O O . ASP A 1 96 ? 4.266 10.613 -0.651 1.00 97.06 96 ASP A O 1
ATOM 713 N N . THR A 1 97 ? 5.525 12.438 -0.253 1.00 96.88 97 THR A N 1
ATOM 714 C CA . THR A 1 97 ? 6.057 11.966 1.030 1.00 96.88 97 THR A CA 1
ATOM 715 C C . THR A 1 97 ? 5.041 12.047 2.165 1.00 96.88 97 THR A C 1
ATOM 717 O O . THR A 1 97 ? 5.243 11.400 3.191 1.00 96.88 97 THR A O 1
ATOM 720 N N . ILE A 1 98 ? 3.956 12.807 1.985 1.00 97.69 98 ILE A N 1
ATOM 721 C CA . ILE A 1 98 ? 2.830 12.865 2.924 1.00 97.69 98 ILE A CA 1
ATOM 722 C C . ILE A 1 98 ? 1.945 11.638 2.706 1.00 97.69 98 ILE A C 1
ATOM 724 O O . ILE A 1 98 ? 1.622 10.930 3.660 1.00 97.69 98 ILE A O 1
ATOM 728 N N . GLY A 1 99 ? 1.619 11.353 1.445 1.00 97.75 99 GLY A N 1
ATOM 729 C CA . GLY A 1 99 ? 0.773 10.232 1.077 1.00 97.75 99 GLY A CA 1
ATOM 730 C C . GLY A 1 99 ? -0.698 10.431 1.439 1.00 97.75 99 GLY A C 1
ATOM 731 O O . GLY A 1 99 ? -1.150 11.534 1.747 1.00 97.75 99 GLY A O 1
ATOM 732 N N . ILE A 1 100 ? -1.446 9.331 1.415 1.00 98.12 100 ILE A N 1
ATOM 733 C CA . ILE A 1 100 ? -2.859 9.289 1.808 1.00 98.12 100 ILE A CA 1
ATOM 734 C C . ILE A 1 100 ? -3.093 8.242 2.885 1.00 98.12 100 ILE A C 1
ATOM 736 O O . ILE A 1 100 ? -2.463 7.183 2.888 1.00 98.12 100 ILE A O 1
ATOM 740 N N . THR A 1 101 ? -4.031 8.537 3.780 1.00 98.50 101 THR A N 1
ATOM 741 C CA . THR A 1 101 ? -4.262 7.751 4.992 1.00 98.50 101 THR A CA 1
ATOM 742 C C . THR A 1 101 ? -5.720 7.333 5.104 1.00 98.50 101 THR A C 1
ATOM 744 O O . THR A 1 101 ? -6.625 8.155 4.959 1.00 98.50 101 THR A O 1
ATOM 747 N N . ALA A 1 102 ? -5.937 6.062 5.428 1.00 98.50 102 ALA A N 1
ATOM 748 C CA . ALA A 1 102 ? -7.211 5.544 5.897 1.00 98.50 102 ALA A CA 1
ATOM 749 C C . ALA A 1 102 ? -7.214 5.485 7.430 1.00 98.50 102 ALA A C 1
ATOM 751 O O . ALA A 1 102 ? -6.273 4.967 8.029 1.00 98.50 102 ALA A O 1
ATOM 752 N N . THR A 1 103 ? -8.276 5.982 8.065 1.00 98.19 103 THR A N 1
ATOM 753 C CA . THR A 1 103 ? -8.440 6.003 9.531 1.00 98.19 103 THR A CA 1
ATOM 754 C C . THR A 1 103 ? -9.722 5.321 10.020 1.00 98.19 103 THR A C 1
ATOM 756 O O . THR A 1 103 ? -9.999 5.309 11.216 1.00 98.19 103 THR A O 1
ATOM 759 N N . ASN A 1 104 ? -10.554 4.773 9.128 1.00 97.81 104 ASN A N 1
ATOM 760 C CA . ASN A 1 104 ? -11.697 3.958 9.533 1.00 97.81 104 ASN A CA 1
ATOM 761 C C . ASN A 1 104 ? -11.198 2.572 9.963 1.00 97.81 104 ASN A C 1
ATOM 763 O O . ASN A 1 104 ? -10.850 1.754 9.116 1.00 97.81 104 ASN A O 1
ATOM 767 N N . GLN A 1 105 ? -11.194 2.312 11.271 1.00 95.88 105 GLN A N 1
ATOM 768 C CA . GLN A 1 105 ? -10.697 1.074 11.882 1.00 95.88 105 GLN A CA 1
ATOM 769 C C . GLN A 1 105 ? -11.236 -0.203 11.210 1.00 95.88 105 GLN A C 1
ATOM 771 O O . GLN A 1 105 ? -10.476 -1.139 10.965 1.00 95.88 105 GLN A O 1
ATOM 776 N N . THR A 1 106 ? -12.535 -0.252 10.894 1.00 97.25 106 THR A N 1
ATOM 777 C CA . THR A 1 106 ? -13.159 -1.418 10.251 1.00 97.25 106 THR A CA 1
ATOM 778 C C . THR A 1 106 ? -12.560 -1.658 8.869 1.00 97.25 106 THR A C 1
ATOM 780 O O . THR A 1 106 ? -12.130 -2.771 8.572 1.00 97.25 106 THR A O 1
ATOM 783 N N . THR A 1 107 ? -12.472 -0.611 8.047 1.00 98.31 107 THR A N 1
ATOM 784 C CA . THR A 1 107 ? -11.880 -0.677 6.704 1.00 98.31 107 THR A CA 1
ATOM 785 C C . THR A 1 107 ? -10.387 -1.004 6.761 1.00 98.31 107 THR A C 1
ATOM 787 O O . THR A 1 107 ? -9.921 -1.877 6.033 1.00 98.31 107 THR A O 1
ATOM 790 N N . VAL A 1 108 ? -9.634 -0.363 7.659 1.00 98.50 108 VAL A N 1
ATOM 791 C CA . VAL A 1 108 ? -8.191 -0.587 7.851 1.00 98.50 108 VAL A CA 1
ATOM 792 C C . VAL A 1 108 ? -7.909 -2.050 8.205 1.00 98.50 108 VAL A C 1
ATOM 794 O O . VAL A 1 108 ? -7.071 -2.698 7.575 1.00 98.50 108 VAL A O 1
ATOM 797 N N . ASN A 1 109 ? -8.638 -2.603 9.175 1.00 98.00 109 ASN A N 1
ATOM 798 C CA . ASN A 1 109 ? -8.463 -3.990 9.598 1.00 98.00 109 ASN A CA 1
ATOM 799 C C . ASN A 1 109 ? -8.923 -4.996 8.539 1.00 98.00 109 ASN A C 1
ATOM 801 O O . ASN A 1 109 ? -8.284 -6.037 8.372 1.00 98.00 109 ASN A O 1
ATOM 805 N N . ALA A 1 110 ? -9.995 -4.693 7.804 1.00 98.38 110 ALA A N 1
ATOM 806 C CA . ALA A 1 110 ? -10.442 -5.532 6.699 1.00 98.38 110 ALA A CA 1
ATOM 807 C C . ALA A 1 110 ? -9.410 -5.567 5.561 1.00 98.38 110 ALA A C 1
ATOM 809 O O . ALA A 1 110 ? -9.125 -6.639 5.035 1.00 98.38 110 ALA A O 1
ATOM 810 N N . ILE A 1 111 ? -8.767 -4.436 5.252 1.00 98.62 111 ILE A N 1
ATOM 811 C CA . ILE A 1 111 ? -7.651 -4.366 4.297 1.00 98.62 111 ILE A CA 1
ATOM 812 C C . ILE A 1 111 ? -6.445 -5.160 4.799 1.00 98.62 111 ILE A C 1
ATOM 814 O O . ILE A 1 111 ? -5.881 -5.945 4.040 1.00 98.62 111 ILE A O 1
ATOM 818 N N . ALA A 1 112 ? -6.063 -5.014 6.072 1.00 98.50 112 ALA A N 1
ATOM 819 C CA . ALA A 1 112 ? -4.966 -5.788 6.654 1.00 98.50 112 ALA A CA 1
ATOM 820 C C . ALA A 1 112 ? -5.224 -7.304 6.557 1.00 98.50 112 ALA A C 1
ATOM 822 O O . ALA A 1 112 ? -4.342 -8.069 6.157 1.00 98.50 112 ALA A O 1
ATOM 823 N N . ALA A 1 113 ? -6.449 -7.740 6.867 1.00 98.44 113 ALA A N 1
ATOM 824 C CA . ALA A 1 113 ? -6.862 -9.132 6.734 1.00 98.44 113 ALA A CA 1
ATOM 825 C C . ALA A 1 113 ? -6.845 -9.603 5.273 1.00 98.44 113 ALA A C 1
ATOM 827 O O . ALA A 1 113 ? -6.311 -10.678 4.990 1.00 98.44 113 ALA A O 1
ATOM 828 N N . ALA A 1 114 ? -7.376 -8.794 4.354 1.00 98.56 114 ALA A N 1
ATOM 829 C CA . ALA A 1 114 ? -7.430 -9.092 2.927 1.00 98.56 114 ALA A CA 1
ATOM 830 C C . ALA A 1 114 ? -6.031 -9.231 2.316 1.00 98.56 114 ALA A C 1
ATOM 832 O O . ALA A 1 114 ? -5.751 -10.205 1.621 1.00 98.56 114 ALA A O 1
ATOM 833 N N . LEU A 1 115 ? -5.114 -8.323 2.660 1.00 98.50 115 LEU A N 1
ATOM 834 C CA . LEU A 1 115 ? -3.709 -8.402 2.267 1.00 98.50 115 LEU A CA 1
ATOM 835 C C . LEU A 1 115 ? -3.044 -9.675 2.785 1.00 98.50 115 LEU A C 1
ATOM 837 O O . LEU A 1 115 ? -2.400 -10.385 2.017 1.00 98.50 115 LEU A O 1
ATOM 841 N N . ARG A 1 116 ? -3.218 -9.984 4.075 1.00 98.00 116 ARG A N 1
ATOM 842 C CA . ARG A 1 116 ? -2.612 -11.164 4.706 1.00 98.00 116 ARG A CA 1
ATOM 843 C C . ARG A 1 116 ? -3.111 -12.475 4.107 1.00 98.00 116 ARG A C 1
ATOM 845 O O . ARG A 1 116 ? -2.346 -13.427 3.997 1.00 98.00 116 ARG A O 1
ATOM 852 N N . THR A 1 117 ? -4.397 -12.543 3.778 1.00 97.12 117 THR A N 1
ATOM 853 C CA . THR A 1 117 ? -5.058 -13.772 3.309 1.00 97.12 117 THR A CA 1
ATOM 854 C C . THR A 1 117 ? -5.197 -13.846 1.793 1.00 97.12 117 THR A C 1
ATOM 856 O O . THR A 1 117 ? -5.686 -14.845 1.277 1.00 97.12 117 THR A O 1
ATOM 859 N N . SER A 1 118 ? -4.719 -12.826 1.076 1.00 96.44 118 SER A N 1
ATOM 860 C CA . SER A 1 118 ? -4.835 -12.715 -0.379 1.00 96.44 118 SER A CA 1
ATOM 861 C C . SER A 1 118 ? -6.276 -12.803 -0.890 1.00 96.44 118 SER A C 1
ATOM 863 O O . SER A 1 118 ? -6.544 -13.408 -1.927 1.00 96.44 118 SER A O 1
ATOM 865 N N . THR A 1 119 ? -7.213 -12.187 -0.170 1.00 97.69 119 THR A N 1
ATOM 866 C CA . THR A 1 119 ? -8.625 -12.120 -0.561 1.00 97.69 119 THR A CA 1
ATOM 867 C C . THR A 1 119 ? -8.977 -10.746 -1.111 1.00 97.69 119 THR A C 1
ATOM 869 O O . THR A 1 119 ? -8.399 -9.738 -0.708 1.00 97.69 119 THR A O 1
ATOM 872 N N . ALA A 1 120 ? -9.963 -10.690 -2.005 1.00 98.12 120 ALA A N 1
ATOM 873 C CA . ALA A 1 120 ? -10.485 -9.418 -2.484 1.00 98.12 120 ALA A CA 1
ATOM 874 C C . ALA A 1 120 ? -11.240 -8.674 -1.371 1.00 98.12 120 ALA A C 1
ATOM 876 O O . ALA A 1 120 ? -11.936 -9.287 -0.559 1.00 98.12 120 ALA A O 1
ATOM 877 N N . TYR A 1 121 ? -11.119 -7.351 -1.354 1.00 98.50 121 TYR A N 1
ATOM 878 C CA . TYR A 1 121 ? -11.876 -6.477 -0.464 1.00 98.50 121 TYR A CA 1
ATOM 879 C C . TYR A 1 121 ? -12.030 -5.095 -1.094 1.00 98.50 121 TYR A C 1
ATOM 881 O O . TYR A 1 121 ? -11.095 -4.600 -1.718 1.00 98.50 121 TYR A O 1
ATOM 889 N N . THR A 1 122 ? -13.174 -4.455 -0.864 1.00 98.50 122 THR A N 1
ATOM 890 C CA . THR A 1 122 ? -13.388 -3.037 -1.160 1.00 98.50 122 THR A CA 1
ATOM 891 C C . THR A 1 122 ? -14.107 -2.393 0.017 1.00 98.50 122 THR A C 1
ATOM 893 O O . THR A 1 122 ? -15.069 -2.950 0.548 1.00 98.50 122 THR A O 1
ATOM 896 N N . GLY A 1 123 ? -13.650 -1.214 0.423 1.00 98.06 123 GLY A N 1
ATOM 897 C CA . GLY A 1 123 ? -14.235 -0.461 1.525 1.00 98.06 123 GLY A CA 1
ATOM 898 C C . GLY A 1 123 ? -13.951 1.027 1.412 1.00 98.06 123 GLY A C 1
ATOM 899 O O . GLY A 1 123 ? -13.171 1.464 0.569 1.00 98.06 123 GLY A O 1
ATOM 900 N N . ILE A 1 124 ? -14.597 1.813 2.270 1.00 98.44 124 ILE A N 1
ATOM 901 C CA . ILE A 1 124 ? -14.456 3.270 2.273 1.00 98.44 124 ILE A CA 1
ATOM 902 C C . ILE A 1 124 ? -13.798 3.720 3.574 1.00 98.44 124 ILE A C 1
ATOM 904 O O . ILE A 1 124 ? -14.150 3.265 4.663 1.00 98.44 124 ILE A O 1
ATOM 908 N N . SER A 1 125 ? -12.851 4.645 3.466 1.00 98.38 125 SER A N 1
ATOM 909 C CA . SER A 1 125 ? -12.279 5.369 4.600 1.00 98.38 125 SER A CA 1
ATOM 910 C C . SER A 1 125 ? -11.966 6.792 4.168 1.00 98.38 125 SER A C 1
ATOM 912 O O . SER A 1 125 ? -11.403 6.981 3.100 1.00 98.38 125 SER A O 1
ATOM 914 N N . ASN A 1 126 ? -12.314 7.793 4.981 1.00 97.69 126 ASN A N 1
ATOM 915 C CA . ASN A 1 126 ? -12.046 9.210 4.678 1.00 97.69 126 ASN A CA 1
ATOM 916 C C . ASN A 1 126 ? -12.675 9.684 3.347 1.00 97.69 126 ASN A C 1
ATOM 918 O O . ASN A 1 126 ? -12.142 10.570 2.692 1.00 97.69 126 ASN A O 1
ATOM 922 N N . GLY A 1 127 ? -13.797 9.079 2.933 1.00 97.06 127 GLY A N 1
ATOM 923 C CA . GLY A 1 127 ? -14.440 9.351 1.638 1.00 97.06 127 GLY A CA 1
ATOM 924 C C . GLY A 1 127 ? -13.737 8.716 0.431 1.00 97.06 127 GLY A C 1
ATOM 925 O O . GLY A 1 127 ? -14.206 8.860 -0.691 1.00 97.06 127 GLY A O 1
ATOM 926 N N . ILE A 1 128 ? -12.646 7.989 0.666 1.00 97.62 128 ILE A N 1
ATOM 927 C CA . ILE A 1 128 ? -11.820 7.341 -0.344 1.00 97.62 128 ILE A CA 1
ATOM 928 C C . ILE A 1 128 ? -12.200 5.863 -0.449 1.00 97.62 128 ILE A C 1
ATOM 930 O O . ILE A 1 128 ? -12.380 5.193 0.573 1.00 97.62 128 ILE A O 1
ATOM 934 N N . THR A 1 129 ? -12.300 5.355 -1.680 1.00 98.06 129 THR A N 1
ATOM 935 C CA . THR A 1 129 ? -12.482 3.920 -1.929 1.00 98.06 129 THR A CA 1
ATOM 936 C C . THR A 1 129 ? -11.131 3.226 -1.953 1.00 98.06 129 THR A C 1
ATOM 938 O O . THR A 1 129 ? -10.243 3.597 -2.712 1.00 98.06 129 THR A O 1
ATOM 941 N N . TRP A 1 130 ? -11.007 2.183 -1.145 1.00 98.44 130 TRP A N 1
ATOM 942 C CA . TRP A 1 130 ? -9.817 1.358 -1.041 1.00 98.44 130 TRP A CA 1
ATOM 943 C C . TRP A 1 130 ? -10.138 -0.052 -1.491 1.00 98.44 130 TRP A C 1
ATOM 945 O O . TRP A 1 130 ? -11.139 -0.619 -1.045 1.00 98.44 130 TRP A O 1
ATOM 955 N N . SER A 1 131 ? -9.270 -0.629 -2.316 1.00 98.25 131 SER A N 1
ATOM 956 C CA . SER A 1 131 ? -9.424 -1.999 -2.785 1.00 98.25 131 SER A CA 1
ATOM 957 C C . SER A 1 131 ? -8.157 -2.819 -2.606 1.00 98.25 131 SER A C 1
ATOM 959 O O . SER A 1 131 ? -7.032 -2.335 -2.733 1.00 98.25 131 SER A O 1
ATOM 961 N N . VAL A 1 132 ? -8.377 -4.096 -2.324 1.00 98.69 132 VAL A N 1
ATOM 962 C CA . VAL A 1 132 ? -7.377 -5.156 -2.313 1.00 98.69 132 VAL A CA 1
ATOM 963 C C . VAL A 1 132 ? -7.837 -6.220 -3.296 1.00 98.69 132 VAL A C 1
ATOM 965 O O . VAL A 1 132 ? -9.009 -6.599 -3.294 1.00 98.69 132 VAL A O 1
ATOM 968 N N . GLY A 1 133 ? -6.935 -6.727 -4.130 1.00 98.31 133 GLY A N 1
ATOM 969 C CA . GLY A 1 133 ? -7.280 -7.803 -5.055 1.00 98.31 133 GLY A CA 1
ATOM 970 C C . GLY A 1 133 ? -6.095 -8.348 -5.834 1.00 98.31 133 GLY A C 1
ATOM 971 O O . GLY A 1 133 ? -4.989 -7.819 -5.774 1.00 98.31 133 GLY A O 1
ATOM 972 N N . THR A 1 134 ? -6.324 -9.436 -6.563 1.00 98.12 134 THR A N 1
ATOM 973 C CA . THR A 1 134 ? -5.278 -10.134 -7.317 1.00 98.12 134 THR A CA 1
ATOM 974 C C . THR A 1 134 ? -4.806 -9.327 -8.523 1.00 98.12 134 THR A C 1
ATOM 976 O O . THR A 1 134 ? -5.612 -8.861 -9.325 1.00 98.12 134 THR A O 1
ATOM 979 N N . CYS A 1 135 ? -3.489 -9.218 -8.689 1.00 97.19 135 CYS A N 1
ATOM 980 C CA . CYS A 1 135 ? -2.862 -8.678 -9.889 1.00 97.19 135 CYS A CA 1
ATOM 981 C C . CYS A 1 135 ? -1.511 -9.362 -10.136 1.00 97.19 135 CYS A C 1
ATOM 983 O O . CYS A 1 135 ? -0.615 -9.328 -9.288 1.00 97.19 135 CYS A O 1
ATOM 985 N N . GLY A 1 136 ? -1.366 -9.999 -11.300 1.00 95.69 136 GLY A N 1
ATOM 986 C CA . GLY A 1 136 ? -0.244 -10.898 -11.567 1.00 95.69 136 GLY A CA 1
ATOM 987 C C . GLY A 1 136 ? -0.249 -12.090 -10.608 1.00 95.69 136 GLY A C 1
ATOM 988 O O . GLY A 1 136 ? -1.287 -12.713 -10.395 1.00 95.69 136 GLY A O 1
ATOM 989 N N . SER A 1 137 ? 0.905 -12.399 -10.014 1.00 96.31 137 SER A N 1
ATOM 990 C CA . SER A 1 137 ? 1.054 -13.515 -9.072 1.00 96.31 137 SER A CA 1
ATOM 991 C C . SER A 1 137 ? 0.851 -13.119 -7.607 1.00 96.31 137 SER A C 1
ATOM 993 O O . SER A 1 137 ? 1.145 -13.917 -6.720 1.00 96.31 137 SER A O 1
ATOM 995 N N . GLY A 1 138 ? 0.409 -11.891 -7.324 1.00 96.44 138 GLY A N 1
ATOM 996 C CA . GLY A 1 138 ? 0.187 -11.432 -5.956 1.00 96.44 138 GLY A CA 1
ATOM 997 C C . GLY A 1 138 ? -0.997 -10.486 -5.831 1.00 96.44 138 GLY A C 1
ATOM 998 O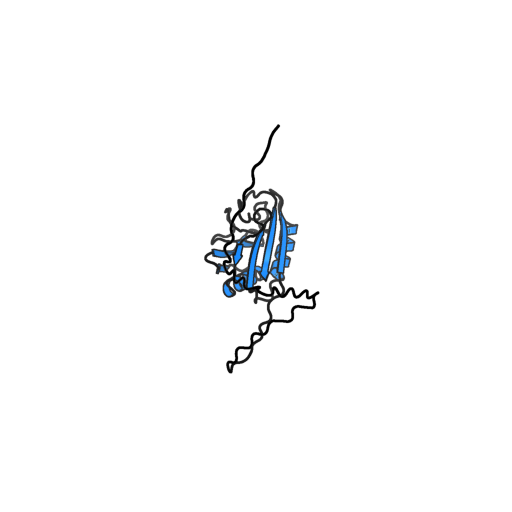 O . GLY A 1 138 ? -1.946 -10.538 -6.613 1.00 96.44 138 GLY A O 1
ATOM 999 N N . ILE A 1 139 ? -0.947 -9.641 -4.806 1.00 97.88 139 ILE A N 1
ATOM 1000 C CA . ILE A 1 139 ? -2.062 -8.784 -4.404 1.00 97.88 139 ILE A CA 1
ATOM 1001 C C . ILE A 1 139 ? -1.673 -7.312 -4.531 1.00 97.88 139 ILE A C 1
ATOM 1003 O O . ILE A 1 139 ? -0.602 -6.896 -4.080 1.00 97.88 139 ILE A O 1
ATOM 1007 N N . GLU A 1 140 ? -2.575 -6.550 -5.135 1.00 98.25 140 GLU A N 1
ATOM 1008 C CA . GLU A 1 140 ? -2.580 -5.097 -5.231 1.00 98.25 140 GLU A CA 1
ATOM 1009 C C . GLU A 1 140 ? -3.302 -4.487 -4.023 1.00 98.25 140 GLU A C 1
ATOM 1011 O O . GLU A 1 140 ? -4.323 -5.013 -3.579 1.00 98.25 140 GLU A O 1
ATOM 1016 N N . LEU A 1 141 ? -2.785 -3.361 -3.527 1.00 98.50 141 LEU A N 1
ATOM 1017 C CA . LEU A 1 141 ? -3.525 -2.406 -2.703 1.00 98.50 141 LEU A CA 1
ATOM 1018 C C . LEU A 1 141 ? -3.641 -1.103 -3.486 1.00 98.50 141 LEU A C 1
ATOM 1020 O O . LEU A 1 141 ? -2.627 -0.583 -3.967 1.00 98.50 141 LEU A O 1
ATOM 1024 N N . SER A 1 142 ? -4.855 -0.577 -3.602 1.00 97.38 142 SER A N 1
ATOM 1025 C CA . SER A 1 142 ? -5.096 0.640 -4.359 1.00 97.38 142 SER A CA 1
ATOM 1026 C C . SER A 1 142 ? -6.191 1.529 -3.786 1.00 97.38 142 SER A C 1
ATOM 1028 O O . SER A 1 142 ? -7.137 1.081 -3.139 1.00 97.38 142 SER A O 1
ATOM 1030 N N . GLU A 1 143 ? -6.046 2.819 -4.055 1.00 96.12 143 GLU A N 1
ATOM 1031 C CA . GLU A 1 143 ? -7.059 3.848 -3.844 1.00 96.12 143 GLU A CA 1
ATOM 1032 C C . GLU A 1 143 ? -7.985 3.958 -5.065 1.00 96.12 143 GLU A C 1
ATOM 1034 O O . GLU A 1 143 ? -7.992 4.934 -5.800 1.00 96.12 143 GLU A O 1
ATOM 1039 N N . THR A 1 144 ? -8.694 2.885 -5.390 1.00 92.88 144 THR A N 1
ATOM 1040 C CA . THR A 1 144 ? -9.691 2.868 -6.470 1.00 92.88 144 THR A CA 1
ATOM 1041 C C . THR A 1 144 ? -10.603 1.659 -6.280 1.00 92.88 144 THR A C 1
ATOM 1043 O O . THR A 1 144 ? -10.336 0.795 -5.446 1.00 92.88 144 THR A O 1
ATOM 1046 N N . ASN A 1 145 ? -11.702 1.579 -7.029 1.00 91.88 145 ASN A N 1
ATOM 1047 C CA . ASN A 1 145 ? -12.547 0.386 -7.122 1.00 91.88 145 ASN A CA 1
ATOM 1048 C C . ASN A 1 145 ? -12.101 -0.591 -8.229 1.00 91.88 145 ASN A C 1
ATOM 1050 O O . ASN A 1 145 ? -12.725 -1.635 -8.408 1.00 91.88 145 ASN A O 1
ATOM 1054 N N . THR A 1 146 ? -11.043 -0.271 -8.977 1.00 92.00 146 THR A N 1
ATOM 1055 C CA . THR A 1 146 ? -10.495 -1.134 -10.030 1.00 92.00 146 THR A CA 1
ATOM 1056 C C . THR A 1 146 ? -9.177 -1.761 -9.604 1.00 92.00 146 THR A C 1
ATOM 1058 O O . THR A 1 146 ? -8.267 -1.050 -9.191 1.00 92.00 146 THR A O 1
ATOM 1061 N N . ILE A 1 147 ? -9.034 -3.070 -9.794 1.00 96.44 147 ILE A N 1
ATOM 1062 C CA . ILE A 1 147 ? -7.796 -3.805 -9.515 1.00 96.44 147 ILE A CA 1
ATOM 1063 C C . ILE A 1 147 ? -7.056 -4.116 -10.819 1.00 96.44 147 ILE A C 1
ATOM 1065 O O . ILE A 1 147 ? -7.672 -4.420 -11.843 1.00 96.44 147 ILE A O 1
ATOM 1069 N N . CYS A 1 148 ? -5.724 -4.075 -10.771 1.00 95.69 148 CYS A N 1
ATOM 1070 C CA . CYS A 1 148 ? -4.836 -4.448 -11.871 1.00 95.69 148 CYS A CA 1
ATOM 1071 C C . CYS A 1 148 ? -4.972 -3.563 -13.119 1.00 95.69 148 CYS A C 1
ATOM 1073 O O . CYS A 1 148 ? -4.764 -4.016 -14.243 1.00 95.69 148 CYS A O 1
ATOM 1075 N N . GLN A 1 149 ? -5.320 -2.288 -12.922 1.00 94.62 149 GLN A N 1
ATOM 1076 C CA . GLN A 1 149 ? -5.461 -1.303 -13.996 1.00 94.62 149 GLN A CA 1
ATOM 1077 C C . GLN A 1 149 ? -4.359 -0.240 -13.961 1.00 94.62 149 GLN A C 1
ATOM 1079 O O . GLN A 1 149 ? -3.793 0.083 -12.915 1.00 94.62 149 GLN A O 1
ATOM 1084 N N . CYS A 1 150 ? -4.037 0.323 -15.122 1.00 92.12 150 CYS A N 1
ATOM 1085 C CA . CYS A 1 150 ? -3.181 1.500 -15.216 1.00 92.12 150 CYS A CA 1
ATOM 1086 C C . CYS A 1 150 ? -4.006 2.748 -14.875 1.00 92.12 150 CYS A C 1
ATOM 1088 O O . CYS A 1 150 ? -4.780 3.218 -15.702 1.00 92.12 150 CYS A O 1
ATOM 1090 N N . SER A 1 151 ? -3.837 3.289 -13.672 1.00 88.50 151 SER A N 1
ATOM 1091 C CA . SER A 1 151 ? -4.498 4.519 -13.223 1.00 88.50 151 SER A CA 1
ATOM 1092 C C . SER A 1 151 ? -3.508 5.441 -12.518 1.00 88.50 151 SER A C 1
ATOM 1094 O O . SER A 1 151 ? -2.485 4.987 -12.005 1.00 88.50 151 SER A O 1
ATOM 1096 N N . THR A 1 152 ? -3.802 6.742 -12.503 1.00 91.38 152 THR A N 1
ATOM 1097 C CA . THR A 1 152 ? -3.038 7.729 -11.727 1.00 91.38 152 THR A CA 1
ATOM 1098 C C . THR A 1 152 ? -3.606 7.803 -10.314 1.00 91.38 152 THR A C 1
ATOM 1100 O O . THR A 1 152 ? -4.373 8.704 -9.997 1.00 91.38 152 THR A O 1
ATOM 1103 N N . THR A 1 153 ? -3.300 6.796 -9.500 1.00 92.50 153 THR A N 1
ATOM 1104 C CA . THR A 1 153 ? -3.886 6.588 -8.163 1.00 92.50 153 THR A CA 1
ATOM 1105 C C . THR A 1 153 ? -2.825 6.113 -7.181 1.00 92.50 153 THR A C 1
ATOM 1107 O O . THR A 1 153 ? -1.704 5.770 -7.556 1.00 92.50 153 THR A O 1
ATOM 1110 N N . TYR A 1 154 ? -3.166 6.034 -5.899 1.00 97.38 154 TYR A N 1
ATOM 1111 C CA . TYR A 1 154 ? -2.282 5.421 -4.912 1.00 97.38 154 TYR A CA 1
ATOM 1112 C C . TYR A 1 154 ? -2.369 3.904 -5.002 1.00 97.38 154 TYR A C 1
ATOM 1114 O O . TYR A 1 154 ? -3.178 3.284 -4.323 1.00 97.38 154 TYR A O 1
ATOM 1122 N N . THR A 1 155 ? -1.546 3.319 -5.870 1.00 97.56 155 THR A N 1
ATOM 1123 C CA . THR A 1 155 ? -1.534 1.878 -6.140 1.00 97.56 155 THR A CA 1
ATOM 1124 C C . THR A 1 155 ? -0.152 1.289 -5.907 1.00 97.56 155 THR A C 1
ATOM 1126 O O . THR A 1 155 ? 0.846 1.847 -6.370 1.00 97.56 155 THR A O 1
ATOM 1129 N N . ILE A 1 156 ? -0.110 0.124 -5.260 1.00 98.12 156 ILE A N 1
ATOM 1130 C CA . ILE A 1 156 ? 1.085 -0.700 -5.088 1.00 98.12 156 ILE A CA 1
ATOM 1131 C C . ILE A 1 156 ? 0.775 -2.173 -5.388 1.00 98.12 156 ILE A C 1
ATOM 1133 O O . ILE A 1 156 ? -0.147 -2.762 -4.827 1.00 98.12 156 ILE A O 1
ATOM 1137 N N . ARG A 1 157 ? 1.549 -2.772 -6.299 1.00 97.44 157 ARG A N 1
ATOM 1138 C CA . ARG A 1 157 ? 1.412 -4.168 -6.764 1.00 97.44 157 ARG A CA 1
ATOM 1139 C C . ARG A 1 157 ? 2.770 -4.779 -7.127 1.00 97.44 157 ARG A C 1
ATOM 1141 O O . ARG A 1 157 ? 3.058 -5.051 -8.293 1.00 97.44 157 ARG A O 1
ATOM 1148 N N . PRO A 1 158 ? 3.642 -5.025 -6.137 1.00 98.00 158 PRO A N 1
ATOM 1149 C CA . PRO A 1 158 ? 5.026 -5.426 -6.389 1.00 98.00 158 PRO A CA 1
ATOM 1150 C C . PRO A 1 158 ? 5.154 -6.794 -7.074 1.00 98.00 158 PRO A C 1
ATOM 1152 O O . PRO A 1 158 ? 6.189 -7.093 -7.656 1.00 98.00 158 PRO A O 1
ATOM 1155 N N . CYS A 1 159 ? 4.104 -7.614 -7.034 1.00 98.12 159 CYS A N 1
ATOM 1156 C CA . CYS A 1 159 ? 4.064 -8.964 -7.596 1.00 98.12 159 CYS A CA 1
ATOM 1157 C C . CYS A 1 159 ? 3.336 -9.064 -8.951 1.00 98.12 159 CYS A C 1
ATOM 1159 O O . CYS A 1 159 ? 2.921 -10.151 -9.347 1.00 98.12 159 CYS A O 1
ATOM 1161 N N . ILE A 1 160 ? 3.172 -7.952 -9.679 1.00 97.12 160 ILE A N 1
ATOM 1162 C CA . ILE A 1 160 ? 2.498 -7.957 -10.991 1.00 97.12 160 ILE A CA 1
ATOM 1163 C C . ILE A 1 160 ? 3.263 -8.750 -12.071 1.00 97.12 160 ILE A C 1
ATOM 1165 O O . ILE A 1 160 ? 2.666 -9.209 -13.040 1.00 97.12 160 ILE A O 1
ATOM 1169 N N . GLY A 1 161 ? 4.580 -8.930 -11.914 1.00 96.69 161 GLY A N 1
ATOM 1170 C CA . GLY A 1 161 ? 5.424 -9.680 -12.857 1.00 96.69 161 GLY A CA 1
ATOM 1171 C C . GLY A 1 161 ? 5.956 -8.860 -14.040 1.00 96.69 161 GLY A C 1
ATOM 1172 O O . GLY A 1 161 ? 6.546 -9.415 -14.960 1.00 96.69 161 GLY A O 1
ATOM 1173 N N . ASN A 1 162 ? 5.778 -7.538 -14.023 1.00 95.56 162 ASN A N 1
ATOM 1174 C CA . ASN A 1 162 ? 6.309 -6.601 -15.015 1.00 95.56 162 ASN A CA 1
ATOM 1175 C C . ASN A 1 162 ? 6.666 -5.247 -14.357 1.00 95.56 162 ASN A C 1
ATOM 1177 O O . ASN A 1 162 ? 6.577 -5.105 -13.138 1.00 95.56 162 ASN A O 1
ATOM 1181 N N . GLY A 1 163 ? 7.074 -4.253 -15.154 1.00 95.19 163 GLY A N 1
ATOM 1182 C CA . GLY A 1 163 ? 7.467 -2.918 -14.675 1.00 95.19 163 GLY A CA 1
ATOM 1183 C C . GLY A 1 163 ? 6.321 -1.972 -14.279 1.00 95.19 163 GLY A C 1
ATOM 1184 O O . GLY A 1 163 ? 6.584 -0.810 -13.982 1.00 95.19 163 GLY A O 1
ATOM 1185 N N . ASN A 1 164 ? 5.064 -2.426 -14.273 1.00 96.38 164 ASN A N 1
ATOM 1186 C CA . ASN A 1 164 ? 3.881 -1.620 -13.944 1.00 96.38 164 ASN A CA 1
ATOM 1187 C C . ASN A 1 164 ? 3.430 -1.856 -12.498 1.00 96.38 164 ASN A C 1
ATOM 1189 O O . ASN A 1 164 ? 2.273 -2.159 -12.230 1.00 96.38 164 ASN A O 1
ATOM 1193 N N . TRP A 1 165 ? 4.357 -1.753 -11.554 1.00 95.56 165 TRP A N 1
ATOM 1194 C CA . TRP A 1 165 ? 4.200 -2.100 -10.134 1.00 95.56 165 TRP A CA 1
ATOM 1195 C C . TRP A 1 165 ? 3.297 -1.155 -9.325 1.00 95.56 165 TRP A C 1
ATOM 1197 O O . TRP A 1 165 ? 3.171 -1.322 -8.109 1.00 95.56 165 TRP A O 1
ATOM 1207 N N . GLY A 1 166 ? 2.669 -0.172 -9.970 1.00 87.31 166 GLY A N 1
ATOM 1208 C CA . GLY A 1 166 ? 1.840 0.846 -9.338 1.00 87.31 166 GLY A CA 1
ATOM 1209 C C . GLY A 1 166 ? 2.266 2.242 -9.762 1.00 87.31 166 GLY A C 1
ATOM 1210 O O . GLY A 1 166 ? 2.899 2.426 -10.801 1.00 87.31 166 GLY A O 1
ATOM 1211 N N . GLY A 1 167 ? 1.899 3.229 -8.958 1.00 78.56 167 GLY A N 1
ATOM 1212 C CA . GLY A 1 167 ? 2.238 4.612 -9.255 1.00 78.56 167 GLY A CA 1
ATOM 1213 C C . GLY A 1 167 ? 1.661 5.538 -8.218 1.00 78.56 167 GLY A C 1
ATOM 1214 O O . GLY A 1 167 ? 0.829 6.349 -8.567 1.00 78.56 167 GLY A O 1
ATOM 1215 N N . ILE A 1 168 ? 2.066 5.392 -6.954 1.00 83.19 168 ILE A N 1
ATOM 1216 C CA . ILE A 1 168 ? 1.614 6.214 -5.825 1.00 83.19 168 ILE A CA 1
ATOM 1217 C C . ILE A 1 168 ? 1.609 7.702 -6.213 1.00 83.19 168 ILE A C 1
ATOM 1219 O O . ILE A 1 168 ? 2.652 8.347 -6.315 1.00 83.19 168 ILE A O 1
ATOM 1223 N N . ASN A 1 169 ? 0.408 8.193 -6.520 1.00 91.25 169 ASN A N 1
ATOM 1224 C CA . ASN A 1 169 ? 0.111 9.519 -7.059 1.00 91.25 169 ASN A CA 1
ATOM 1225 C C . ASN A 1 169 ? 0.826 9.908 -8.379 1.00 91.25 169 ASN A C 1
ATOM 1227 O O . ASN A 1 169 ? 1.175 11.066 -8.609 1.00 91.25 169 ASN A O 1
ATOM 1231 N N . ARG A 1 170 ? 1.097 8.944 -9.257 1.00 91.06 170 ARG A N 1
ATOM 1232 C CA . ARG A 1 170 ? 1.716 9.065 -10.590 1.00 91.06 170 ARG A CA 1
ATOM 1233 C C . ARG A 1 170 ? 1.086 8.035 -11.532 1.00 91.06 170 ARG A C 1
ATOM 1235 O O . ARG A 1 170 ? 0.186 7.306 -11.143 1.00 91.06 170 ARG A O 1
ATOM 1242 N N . THR A 1 171 ? 1.531 7.972 -12.786 1.00 90.62 171 THR A N 1
A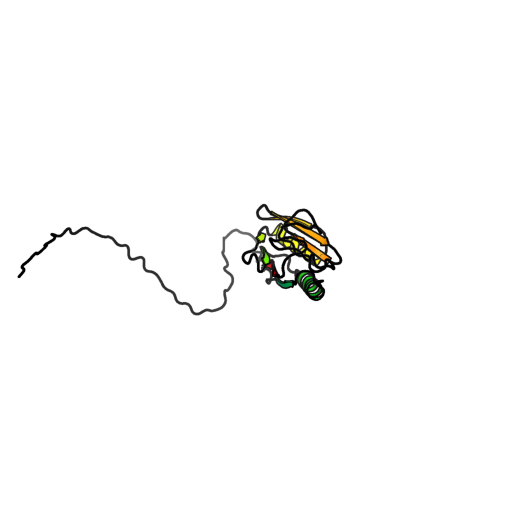TOM 1243 C CA . THR A 1 171 ? 1.032 6.950 -13.721 1.00 90.62 171 THR A CA 1
ATOM 1244 C C . THR A 1 171 ? 1.274 5.542 -13.167 1.00 90.62 171 THR A C 1
ATOM 1246 O O . THR A 1 171 ? 2.411 5.180 -12.879 1.00 90.62 171 THR A O 1
ATOM 1249 N N . GLY A 1 172 ? 0.215 4.739 -13.034 1.00 86.25 172 GLY A N 1
ATOM 1250 C CA . GLY A 1 172 ? 0.283 3.364 -12.525 1.00 86.25 172 GLY A CA 1
ATOM 1251 C C . GLY A 1 172 ? 1.034 2.372 -13.427 1.00 86.25 172 GLY A C 1
ATOM 1252 O O . GLY A 1 172 ? 1.256 1.220 -13.043 1.00 86.25 172 GLY A O 1
ATOM 1253 N N . CYS A 1 173 ? 1.386 2.797 -14.644 1.00 93.31 173 CYS A N 1
ATOM 1254 C CA . CYS A 1 173 ? 2.111 2.022 -15.646 1.00 93.31 173 CYS A CA 1
ATOM 1255 C C . CYS A 1 173 ? 3.189 2.891 -16.291 1.00 93.31 173 CYS A C 1
ATOM 1257 O O . CYS A 1 173 ? 2.954 4.067 -16.575 1.00 93.31 173 CYS A O 1
ATOM 1259 N N . GLY A 1 174 ? 4.382 2.327 -16.479 1.00 93.75 174 GLY A N 1
ATOM 1260 C CA . GLY A 1 174 ? 5.558 3.111 -16.864 1.00 93.75 174 GLY A CA 1
ATOM 1261 C C . GLY A 1 174 ? 5.922 4.195 -15.841 1.00 93.75 174 GLY A C 1
ATOM 1262 O O . GLY A 1 174 ? 6.425 5.249 -16.225 1.00 93.75 174 GLY A O 1
ATOM 1263 N N . SER A 1 175 ? 5.638 3.972 -14.550 1.00 94.75 175 SER A N 1
ATOM 1264 C CA . SER A 1 175 ? 5.964 4.940 -13.497 1.00 94.75 175 SER A CA 1
ATOM 1265 C C . SER A 1 175 ? 7.469 5.259 -13.495 1.00 94.75 175 SER A C 1
ATOM 1267 O O . SER A 1 175 ? 8.292 4.353 -13.694 1.00 94.75 175 SER A O 1
ATOM 1269 N N . PRO A 1 176 ? 7.866 6.518 -13.219 1.00 96.44 176 PRO A N 1
ATOM 1270 C CA . PRO A 1 176 ? 9.256 6.837 -12.916 1.00 96.44 176 PRO A CA 1
ATOM 1271 C C . PRO A 1 176 ? 9.730 6.080 -11.671 1.00 96.44 176 PRO A C 1
ATOM 1273 O O . PRO A 1 176 ? 8.920 5.678 -10.826 1.00 96.44 176 PRO A O 1
ATOM 1276 N N . SER A 1 177 ? 11.048 5.908 -11.563 1.00 97.44 177 SER A N 1
ATOM 1277 C CA . SER A 1 177 ? 11.680 5.272 -10.408 1.00 97.44 177 SER A CA 1
ATOM 1278 C C . SER A 1 177 ? 11.363 6.038 -9.122 1.00 97.44 177 SER A C 1
ATOM 1280 O O . SER A 1 177 ? 11.501 7.259 -9.085 1.00 97.44 177 SER A O 1
ATOM 1282 N N . GLN A 1 178 ? 10.961 5.334 -8.066 1.00 97.50 178 GLN A N 1
ATOM 1283 C CA . GLN A 1 178 ? 10.652 5.930 -6.764 1.00 97.50 178 GLN A CA 1
ATOM 1284 C C . GLN A 1 178 ? 10.726 4.900 -5.641 1.00 97.50 178 GLN A C 1
ATOM 1286 O O . GLN A 1 178 ? 10.651 3.695 -5.874 1.00 97.50 178 GLN A O 1
ATOM 1291 N N . VAL A 1 179 ? 10.811 5.384 -4.407 1.00 98.31 179 VAL A N 1
ATOM 1292 C CA . VAL A 1 179 ? 10.505 4.580 -3.224 1.00 98.31 179 VAL A CA 1
ATOM 1293 C C . VAL A 1 179 ? 9.005 4.643 -2.976 1.00 98.31 179 VAL A C 1
ATOM 1295 O O . VAL A 1 179 ? 8.426 5.726 -3.014 1.00 98.31 179 VAL A O 1
ATOM 1298 N N . MET A 1 180 ? 8.390 3.493 -2.715 1.00 98.56 180 MET A N 1
ATOM 1299 C CA . MET A 1 180 ? 6.991 3.383 -2.304 1.00 98.56 180 MET A CA 1
ATOM 1300 C C . MET A 1 180 ? 6.901 2.752 -0.923 1.00 98.56 180 MET A C 1
ATOM 1302 O O . MET A 1 180 ? 7.649 1.819 -0.618 1.00 98.56 180 MET A O 1
ATOM 1306 N N . THR A 1 181 ? 5.961 3.239 -0.120 1.00 98.81 181 THR A N 1
ATOM 1307 C CA . THR A 1 181 ? 5.828 2.892 1.291 1.00 98.81 181 THR A CA 1
ATOM 1308 C C . THR A 1 181 ? 4.373 2.607 1.659 1.00 98.81 181 THR A C 1
ATOM 1310 O O . THR A 1 181 ? 3.464 3.325 1.246 1.00 98.81 181 THR A O 1
ATOM 1313 N N . VAL A 1 182 ? 4.172 1.566 2.471 1.00 98.75 182 VAL A N 1
ATOM 1314 C CA . VAL A 1 182 ? 2.902 1.219 3.123 1.00 98.75 182 VAL A CA 1
ATOM 1315 C C . VAL A 1 182 ? 3.149 1.108 4.621 1.00 98.75 182 VAL A C 1
ATOM 1317 O O . VAL A 1 182 ? 4.005 0.331 5.041 1.00 98.75 182 VAL A O 1
ATOM 1320 N N . SER A 1 183 ? 2.411 1.863 5.430 1.00 98.50 183 SER A N 1
ATOM 1321 C CA . SER A 1 183 ? 2.569 1.868 6.889 1.00 98.50 183 SER A CA 1
ATOM 1322 C C . SER A 1 183 ? 1.237 1.605 7.570 1.00 98.50 183 SER A C 1
ATOM 1324 O O . SER A 1 183 ? 0.314 2.373 7.350 1.00 98.50 183 SER A O 1
ATOM 1326 N N . PHE A 1 184 ? 1.147 0.582 8.419 1.00 98.50 184 PHE A N 1
ATOM 1327 C CA . PHE A 1 184 ? 0.018 0.334 9.323 1.00 98.50 184 PHE A CA 1
ATOM 1328 C C . PHE A 1 184 ? 0.405 0.715 10.754 1.00 98.50 184 PHE A C 1
ATOM 1330 O O . PHE A 1 184 ? 1.524 0.408 11.174 1.00 98.50 184 PHE A O 1
ATOM 1337 N N . GLN A 1 185 ? -0.520 1.347 11.482 1.00 96.31 185 GLN A N 1
ATOM 1338 C CA . GLN A 1 185 ? -0.351 1.800 12.870 1.00 96.31 185 GLN A CA 1
ATOM 1339 C C . GLN A 1 185 ? -1.415 1.193 13.772 1.00 96.31 185 GLN A C 1
ATOM 1341 O O . GLN A 1 185 ? -2.612 1.412 13.484 1.00 96.31 185 GLN A O 1
#

pLDDT: mean 81.94, std 24.24, range [29.17, 98.81]

Radius of gyration: 27.15 Å; chains: 1; bounding box: 48×91×52 Å

Foldseek 3Di:
DDDDDDDDDDDDDDDDPDPPPPPPPDDDDDDDDDDDDDDDDDPDDPDDDDADDKAKDKDWAAFWDQQPVSVVSQLVSLLVLPRLQFQKKFKAKPVGRPGDMFRPSVQLSVVSVCSNVVHWDWDDGPNWIWIWHDAAPHIKTWRDPDPNDFDQTRIAQNRNRTRQRQERNGTSHSHHIIMIMMMTD

Secondary structure (DSSP, 8-state):
------------------------------------------SS----PPPPPPEEEEEEE-TT---HHHHHHHHHHHHT------S-EEEEETTEEEEEEE--HHHHHHHHHHHHHT--EEEEETTEEEEEEEETTEEEEESSS-SS---EESEE-TTSSSS--B-TTEESSSPPSEEEEEEE-

Sequence (185 aa):
MLTLLALIVIGVCMYFFIIIGAKTTTTTKGTNTTAITTTTTSTGTTTTFTACTPRLYSASFVSGVVTSTQCTNWTSFQTSLSCLNYTSFTLSGSYDTIGITATNQTTVNAIAAALRTSTAYTGISNGITWSVGTCGSGIELSETNTICQCSTTYTIRPCIGNGNWGGINRTGCGSPSQVMTVSFQ